Protein AF-A0A5A7NBU4-F1 (afdb_monomer_lite)

Structure (mmCIF, N/CA/C/O backbone):
data_AF-A0A5A7NBU4-F1
#
_entry.id   AF-A0A5A7NBU4-F1
#
loop_
_atom_site.group_PDB
_atom_site.id
_atom_site.type_symbol
_atom_site.label_atom_id
_atom_site.label_alt_id
_atom_site.label_comp_id
_atom_site.label_asym_id
_atom_site.label_entity_id
_atom_site.label_seq_id
_atom_site.pdbx_PDB_ins_code
_atom_site.Cartn_x
_atom_site.Cartn_y
_atom_site.Cartn_z
_atom_site.occupancy
_atom_site.B_iso_or_equiv
_atom_site.auth_seq_id
_atom_site.auth_comp_id
_atom_site.auth_asym_id
_atom_site.auth_atom_id
_atom_site.pdbx_PDB_model_num
ATOM 1 N N . MET A 1 1 ? -8.202 11.070 30.136 1.00 81.00 1 MET A N 1
ATOM 2 C CA . MET A 1 1 ? -8.158 9.869 29.267 1.00 81.00 1 MET A CA 1
ATOM 3 C C . MET A 1 1 ? -8.129 10.318 27.814 1.00 81.00 1 MET A C 1
ATOM 5 O O . MET A 1 1 ? -8.743 11.336 27.523 1.00 81.00 1 MET A O 1
ATOM 9 N N . LEU A 1 2 ? -7.407 9.609 26.939 1.00 91.50 2 LEU A N 1
ATOM 10 C CA . LEU A 1 2 ? -7.421 9.869 25.492 1.00 91.50 2 LEU A CA 1
ATOM 11 C C . LEU A 1 2 ? -8.745 9.393 24.878 1.00 91.50 2 LEU A C 1
ATOM 13 O O . LEU A 1 2 ? -9.305 8.392 25.327 1.00 91.50 2 LEU A O 1
ATOM 17 N N . ASP A 1 3 ? -9.226 10.098 23.854 1.00 94.25 3 ASP A N 1
ATOM 18 C CA . ASP A 1 3 ? -10.412 9.699 23.092 1.00 94.25 3 ASP A CA 1
ATOM 19 C C . ASP A 1 3 ? -10.145 8.352 22.377 1.00 94.25 3 ASP A C 1
ATOM 21 O O . ASP A 1 3 ? -9.115 8.241 21.701 1.00 94.25 3 ASP A O 1
ATOM 25 N N . PRO A 1 4 ? -11.029 7.336 22.477 1.00 93.44 4 PRO A N 1
ATOM 26 C CA . PRO A 1 4 ? -10.878 6.055 21.774 1.00 93.44 4 PRO A CA 1
ATOM 27 C C . PRO A 1 4 ? -10.783 6.154 20.242 1.00 93.44 4 PRO A C 1
ATOM 29 O O . PRO A 1 4 ? -10.331 5.214 19.591 1.00 93.44 4 PRO A O 1
ATOM 32 N N . SER A 1 5 ? -11.223 7.268 19.656 1.00 95.38 5 SER A N 1
ATOM 33 C CA . SER A 1 5 ? -11.105 7.601 18.231 1.00 95.38 5 SER A CA 1
ATOM 34 C C . SER A 1 5 ? -9.815 8.362 17.894 1.00 95.38 5 SER A C 1
ATOM 36 O O . SER A 1 5 ? -9.644 8.860 16.779 1.00 95.38 5 SER A O 1
ATOM 38 N N . THR A 1 6 ? -8.879 8.488 18.838 1.00 97.31 6 THR A N 1
ATOM 39 C CA . THR A 1 6 ? -7.564 9.075 18.564 1.00 97.31 6 THR A CA 1
ATOM 40 C C . THR A 1 6 ? -6.792 8.173 17.592 1.00 97.31 6 THR A C 1
ATOM 42 O O . THR A 1 6 ? -6.481 7.037 17.951 1.00 97.31 6 THR A O 1
ATOM 45 N N . PRO A 1 7 ? -6.464 8.644 16.374 1.00 97.81 7 PRO A N 1
ATOM 46 C CA . PRO A 1 7 ? -5.678 7.863 15.432 1.00 97.81 7 PRO A CA 1
ATOM 47 C C . PRO A 1 7 ? -4.241 7.731 15.939 1.00 97.81 7 PRO A C 1
ATOM 49 O O . PRO A 1 7 ? -3.646 8.699 16.414 1.00 97.81 7 PRO A O 1
ATOM 52 N N . ILE A 1 8 ? -3.681 6.531 15.812 1.00 97.31 8 ILE A N 1
ATOM 53 C CA . ILE A 1 8 ? -2.302 6.213 16.187 1.00 97.31 8 ILE A CA 1
ATOM 54 C C . ILE A 1 8 ? -1.615 5.457 15.049 1.00 97.31 8 ILE A C 1
ATOM 56 O O . ILE A 1 8 ? -2.244 4.665 14.346 1.00 97.31 8 ILE A O 1
ATOM 60 N N . LEU A 1 9 ? -0.314 5.686 14.880 1.00 97.25 9 LEU A N 1
ATOM 61 C CA . LEU A 1 9 ? 0.531 4.862 14.021 1.00 97.25 9 LEU A CA 1
ATOM 62 C C . LEU A 1 9 ? 1.019 3.658 14.828 1.00 97.25 9 LEU A C 1
ATOM 64 O O . LEU A 1 9 ? 1.653 3.833 15.863 1.00 97.25 9 LEU A O 1
ATOM 68 N N . ILE A 1 10 ? 0.715 2.447 14.357 1.00 96.31 10 ILE A N 1
ATOM 69 C CA . ILE A 1 10 ? 1.054 1.201 15.068 1.00 96.31 10 ILE A CA 1
ATOM 70 C C . ILE A 1 10 ? 2.262 0.462 14.483 1.00 96.31 10 ILE A C 1
ATOM 72 O O . ILE A 1 10 ? 2.814 -0.401 15.151 1.00 96.31 10 ILE A O 1
ATOM 76 N N . SER A 1 11 ? 2.647 0.767 13.240 1.00 97.19 11 SER A N 1
ATOM 77 C CA . SER A 1 11 ? 3.755 0.109 12.536 1.00 97.19 11 SER A CA 1
ATOM 78 C C . SER A 1 11 ? 4.227 0.945 11.355 1.00 97.19 11 SER A C 1
ATOM 80 O O . SER A 1 11 ? 3.418 1.625 10.714 1.00 97.19 11 SER A O 1
ATOM 82 N N . CYS A 1 12 ? 5.497 0.808 10.988 1.00 97.00 12 CYS A N 1
ATOM 83 C CA . CYS A 1 12 ? 6.030 1.297 9.722 1.00 97.00 12 CYS A CA 1
ATOM 84 C C . CYS A 1 12 ? 7.071 0.314 9.178 1.00 97.00 12 CYS A C 1
ATOM 86 O O . CYS A 1 12 ? 7.724 -0.409 9.925 1.00 97.00 12 CYS A O 1
ATOM 88 N N . ALA A 1 13 ? 7.228 0.260 7.858 1.00 97.94 13 ALA A N 1
ATOM 89 C CA . ALA A 1 13 ? 8.254 -0.574 7.253 1.00 97.94 13 ALA A CA 1
ATOM 90 C C . ALA A 1 13 ? 8.724 -0.008 5.919 1.00 97.94 13 ALA A C 1
ATOM 92 O O . ALA A 1 13 ? 7.974 0.638 5.189 1.00 97.94 13 ALA A O 1
ATOM 93 N N . GLN A 1 14 ? 9.969 -0.333 5.583 1.00 97.12 14 GLN A N 1
ATOM 94 C CA . GLN A 1 14 ? 10.571 -0.039 4.293 1.00 97.12 14 GLN A CA 1
ATOM 95 C C . GLN A 1 14 ? 11.108 -1.321 3.656 1.00 97.12 14 GLN A C 1
ATOM 97 O O . GLN A 1 14 ? 11.572 -2.252 4.331 1.00 97.12 14 GLN A O 1
ATOM 102 N N . HIS A 1 15 ? 11.079 -1.348 2.329 1.00 95.44 15 HIS A N 1
ATOM 103 C CA . HIS A 1 15 ? 11.782 -2.328 1.522 1.00 95.44 15 HIS A CA 1
ATOM 104 C C . HIS A 1 15 ? 12.514 -1.610 0.383 1.00 95.44 15 HIS A C 1
ATOM 106 O O . HIS A 1 15 ? 11.965 -0.711 -0.250 1.00 95.44 15 HIS A O 1
ATOM 112 N N . THR A 1 16 ? 13.775 -1.972 0.157 1.00 94.12 16 THR A N 1
ATOM 113 C CA . THR A 1 16 ? 14.643 -1.327 -0.832 1.00 94.12 16 THR A CA 1
ATOM 114 C C . THR A 1 16 ? 15.388 -2.401 -1.603 1.00 94.12 16 THR A C 1
ATOM 116 O O . THR A 1 16 ? 16.084 -3.217 -1.005 1.00 94.12 16 THR A O 1
ATOM 119 N N . VAL A 1 17 ? 15.267 -2.369 -2.929 1.00 90.06 17 VAL A N 1
ATOM 120 C CA . VAL A 1 17 ? 16.003 -3.248 -3.840 1.00 90.06 17 VAL A CA 1
ATOM 121 C C . VAL A 1 17 ? 17.167 -2.452 -4.420 1.00 90.06 17 VAL A C 1
ATOM 123 O O . VAL A 1 17 ? 16.957 -1.506 -5.179 1.00 90.06 17 VAL A O 1
ATOM 126 N N . ARG A 1 18 ? 18.393 -2.809 -4.026 1.00 87.69 18 ARG A N 1
ATOM 127 C CA . ARG A 1 18 ? 19.623 -2.238 -4.603 1.00 87.69 18 ARG A CA 1
ATOM 128 C C . ARG A 1 18 ? 20.103 -3.102 -5.756 1.00 87.69 18 ARG A C 1
ATOM 130 O O . ARG A 1 18 ? 20.205 -2.617 -6.881 1.00 87.69 18 ARG A O 1
ATOM 137 N N . ASP A 1 19 ? 20.260 -4.387 -5.468 1.00 85.81 19 ASP A N 1
ATOM 138 C CA . ASP A 1 19 ? 20.613 -5.427 -6.419 1.00 85.81 19 ASP A CA 1
ATOM 139 C C . ASP A 1 19 ? 19.678 -6.617 -6.218 1.00 85.81 19 ASP A C 1
ATOM 141 O O . ASP A 1 19 ? 19.244 -6.908 -5.102 1.00 85.81 19 ASP A O 1
ATOM 145 N N . ALA A 1 20 ? 19.327 -7.261 -7.320 1.00 83.06 20 ALA A N 1
ATOM 146 C CA . ALA A 1 20 ? 18.499 -8.451 -7.345 1.00 83.06 20 ALA A CA 1
ATOM 147 C C . ALA A 1 20 ? 18.936 -9.298 -8.536 1.00 83.06 20 ALA A C 1
ATOM 149 O O . ALA A 1 20 ? 19.242 -8.758 -9.606 1.00 83.06 20 ALA A O 1
ATOM 150 N N . ALA A 1 21 ? 18.966 -10.614 -8.339 1.00 83.88 21 ALA A N 1
ATOM 151 C CA . ALA A 1 21 ? 19.124 -11.542 -9.443 1.00 83.88 21 ALA A CA 1
ATOM 152 C C . ALA A 1 21 ? 17.951 -11.368 -10.429 1.00 83.88 21 ALA A C 1
ATOM 154 O O . ALA A 1 21 ? 16.857 -10.979 -10.000 1.00 83.88 21 ALA A O 1
ATOM 155 N N . PRO A 1 22 ? 18.151 -11.613 -11.736 1.00 78.69 22 PRO A N 1
ATOM 156 C CA . PRO A 1 22 ? 17.106 -11.391 -12.734 1.00 78.69 22 PRO A CA 1
ATOM 157 C C . PRO A 1 22 ? 15.788 -12.118 -12.419 1.00 78.69 22 PRO A C 1
ATOM 159 O O . PRO A 1 22 ? 14.713 -11.575 -12.632 1.00 78.69 22 PRO A O 1
ATOM 162 N N . ASP A 1 23 ? 15.856 -13.316 -11.848 1.00 80.44 23 ASP A N 1
ATOM 163 C CA . ASP A 1 23 ? 14.708 -14.137 -11.447 1.00 80.44 23 ASP A CA 1
ATOM 164 C C . ASP A 1 23 ? 14.000 -13.666 -10.160 1.00 80.44 23 ASP A C 1
ATOM 166 O O . ASP A 1 23 ? 12.874 -14.084 -9.889 1.00 80.44 23 ASP A 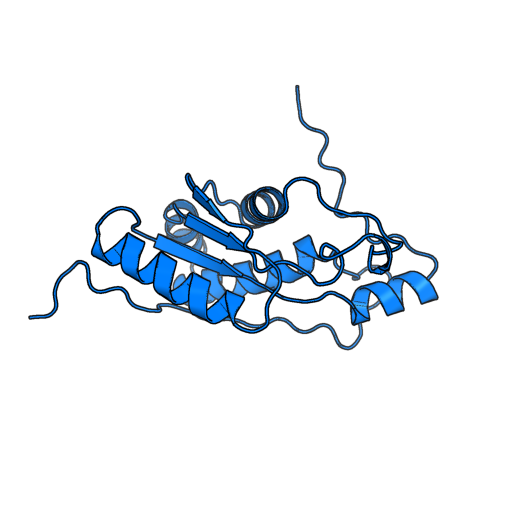O 1
ATOM 170 N N . ALA A 1 24 ? 14.613 -12.760 -9.393 1.00 84.50 24 ALA A N 1
ATOM 171 C CA . ALA A 1 24 ? 14.073 -12.199 -8.153 1.00 84.50 24 ALA A CA 1
ATOM 172 C C . ALA A 1 24 ? 13.507 -10.771 -8.317 1.00 84.50 24 ALA A C 1
ATOM 174 O O . ALA A 1 24 ? 13.189 -10.103 -7.328 1.00 84.50 24 ALA A O 1
ATOM 175 N N . LEU A 1 25 ? 13.396 -10.266 -9.550 1.00 87.06 25 LEU A N 1
ATOM 176 C CA . LEU A 1 25 ? 12.906 -8.914 -9.813 1.00 87.06 25 LEU A CA 1
ATOM 177 C C . LEU A 1 25 ? 11.404 -8.792 -9.521 1.00 87.06 25 LEU A C 1
ATOM 179 O O . LEU A 1 25 ? 10.564 -9.477 -10.101 1.00 87.06 25 LEU A O 1
ATOM 183 N N . LEU A 1 26 ? 11.059 -7.864 -8.631 1.00 88.56 26 LEU A N 1
ATOM 184 C CA . LEU A 1 26 ? 9.680 -7.595 -8.232 1.00 88.56 26 LEU A CA 1
ATOM 185 C C . LEU A 1 26 ? 8.998 -6.612 -9.189 1.00 88.56 26 LEU A C 1
ATOM 187 O O . LEU A 1 26 ? 9.562 -5.573 -9.538 1.00 88.56 26 LEU A O 1
ATOM 191 N N . SER A 1 27 ? 7.738 -6.870 -9.547 1.00 89.12 27 SER A N 1
ATOM 192 C CA . SER A 1 27 ? 6.919 -5.820 -10.162 1.00 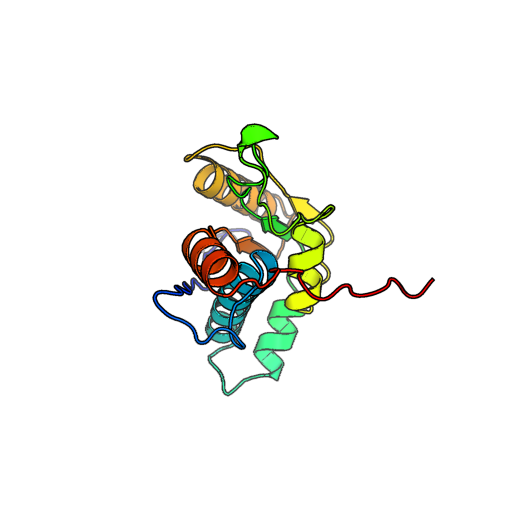89.12 27 SER A CA 1
ATOM 193 C C . SER A 1 27 ? 6.739 -4.639 -9.191 1.00 89.12 27 SER A C 1
ATOM 195 O O . SER A 1 27 ? 6.867 -4.821 -7.975 1.00 89.12 27 SER A O 1
ATOM 197 N N . PRO A 1 28 ? 6.395 -3.431 -9.674 1.00 90.56 28 PRO A N 1
ATOM 198 C CA . PRO A 1 28 ? 6.106 -2.298 -8.796 1.00 90.56 28 PRO A CA 1
ATOM 199 C C . PRO A 1 28 ? 5.069 -2.626 -7.708 1.00 90.56 28 PRO A C 1
ATOM 201 O O . PRO A 1 28 ? 5.236 -2.271 -6.542 1.00 90.56 28 PRO A O 1
ATOM 204 N N . GLN A 1 29 ? 4.035 -3.396 -8.060 1.00 92.56 29 GLN A N 1
ATOM 205 C CA . GLN A 1 29 ? 2.999 -3.810 -7.118 1.00 92.56 29 GLN A CA 1
ATOM 206 C C . GLN A 1 29 ? 3.525 -4.840 -6.111 1.00 92.56 29 GLN A C 1
ATOM 208 O O . GLN A 1 29 ? 3.166 -4.786 -4.938 1.00 92.56 29 GLN A O 1
ATOM 213 N N . ASP A 1 30 ? 4.388 -5.764 -6.540 1.00 92.94 30 ASP A N 1
ATOM 214 C CA . ASP A 1 30 ? 5.015 -6.722 -5.624 1.00 92.94 30 ASP A CA 1
ATOM 215 C C . ASP A 1 30 ? 5.973 -6.022 -4.654 1.00 92.94 30 ASP A C 1
ATOM 217 O O . ASP A 1 30 ? 6.011 -6.385 -3.482 1.00 92.94 30 ASP A O 1
ATOM 221 N N . LEU A 1 31 ? 6.695 -4.992 -5.103 1.00 93.94 31 LEU A N 1
ATOM 222 C CA . LEU A 1 31 ? 7.598 -4.199 -4.266 1.00 93.94 31 LEU A CA 1
ATOM 223 C C . LEU A 1 31 ? 6.838 -3.491 -3.133 1.00 93.94 31 LEU A C 1
ATOM 225 O O . LEU A 1 31 ? 7.209 -3.601 -1.962 1.00 93.94 31 LEU A O 1
ATOM 229 N N . LEU A 1 32 ? 5.743 -2.805 -3.470 1.00 95.81 32 LEU A N 1
ATOM 230 C CA . LEU A 1 32 ? 4.890 -2.142 -2.480 1.00 95.81 32 LEU A CA 1
ATOM 231 C C . LEU A 1 32 ? 4.201 -3.159 -1.564 1.00 95.81 32 LEU A C 1
ATOM 233 O O . LEU A 1 32 ? 4.118 -2.939 -0.356 1.00 95.81 32 LEU A O 1
ATOM 237 N N . ALA A 1 33 ? 3.760 -4.298 -2.106 1.00 96.88 33 ALA A N 1
ATOM 238 C CA . ALA A 1 33 ? 3.192 -5.373 -1.302 1.00 96.88 33 ALA A CA 1
ATOM 239 C C . ALA A 1 33 ? 4.217 -5.970 -0.324 1.00 96.88 33 ALA A C 1
ATOM 241 O O . ALA A 1 33 ? 3.851 -6.272 0.807 1.00 96.88 33 ALA A O 1
ATOM 242 N N . HIS A 1 34 ? 5.496 -6.082 -0.697 1.00 96.69 34 HIS A N 1
ATOM 243 C CA . HIS A 1 34 ? 6.551 -6.509 0.227 1.00 96.69 34 HIS A CA 1
ATOM 244 C C . HIS A 1 34 ? 6.718 -5.527 1.389 1.00 96.69 34 HIS A C 1
ATOM 246 O O . HIS A 1 34 ? 6.773 -5.953 2.542 1.00 96.69 34 HIS A O 1
ATOM 252 N N . ALA A 1 35 ? 6.753 -4.217 1.120 1.00 97.88 35 ALA A N 1
ATOM 253 C CA . ALA A 1 35 ? 6.817 -3.210 2.181 1.00 97.88 35 ALA A CA 1
ATOM 254 C C . ALA A 1 35 ? 5.589 -3.281 3.110 1.00 97.88 35 ALA A C 1
ATOM 256 O O . ALA A 1 35 ? 5.737 -3.293 4.332 1.00 97.88 35 ALA A O 1
ATOM 257 N N . ALA A 1 36 ? 4.392 -3.426 2.537 1.00 98.19 36 ALA A N 1
ATOM 258 C CA . ALA A 1 36 ? 3.149 -3.601 3.284 1.00 98.19 36 ALA A CA 1
ATOM 259 C C . ALA A 1 36 ? 3.162 -4.860 4.165 1.00 98.19 36 ALA A C 1
ATOM 261 O O . ALA A 1 36 ? 2.826 -4.795 5.343 1.00 98.19 36 ALA A O 1
ATOM 262 N N . GLN A 1 37 ? 3.601 -5.999 3.622 1.00 97.69 37 GLN A N 1
ATOM 263 C CA . GLN A 1 37 ? 3.726 -7.251 4.371 1.00 97.69 37 GLN A CA 1
ATOM 264 C C . GLN A 1 37 ? 4.662 -7.101 5.570 1.00 97.69 37 GLN A C 1
ATOM 266 O O . GLN A 1 37 ? 4.345 -7.602 6.646 1.00 97.69 37 GLN A O 1
ATOM 271 N N . LYS A 1 38 ? 5.781 -6.380 5.419 1.00 98.06 38 LYS A N 1
ATOM 272 C CA . LYS A 1 38 ? 6.696 -6.101 6.535 1.00 98.06 38 LYS A CA 1
ATOM 273 C C . LYS A 1 38 ? 6.024 -5.268 7.631 1.00 98.06 38 LYS A C 1
ATOM 275 O O . LYS A 1 38 ? 6.171 -5.616 8.796 1.00 98.06 38 LYS A O 1
ATOM 280 N N . ALA A 1 39 ? 5.252 -4.238 7.274 1.00 98.19 39 ALA A N 1
ATOM 281 C CA . ALA A 1 39 ? 4.504 -3.441 8.252 1.00 98.19 39 ALA A CA 1
ATOM 282 C C . ALA A 1 39 ? 3.432 -4.276 8.978 1.00 98.19 39 ALA A C 1
ATOM 284 O O . ALA A 1 39 ? 3.270 -4.165 10.187 1.00 98.19 39 ALA A O 1
ATOM 285 N N . LEU A 1 40 ? 2.741 -5.170 8.263 1.00 97.81 40 LEU A N 1
ATOM 286 C CA . LEU A 1 40 ? 1.733 -6.057 8.858 1.00 97.81 40 LEU A CA 1
ATOM 287 C C . LEU A 1 40 ? 2.337 -7.122 9.776 1.00 97.81 40 LEU A C 1
ATOM 289 O O . LEU A 1 40 ? 1.718 -7.490 10.772 1.00 97.81 40 LEU A O 1
ATOM 293 N N . ILE A 1 41 ? 3.530 -7.621 9.449 1.00 97.31 41 ILE A N 1
ATOM 294 C CA . ILE A 1 41 ? 4.295 -8.518 10.321 1.00 97.31 41 ILE A CA 1
ATOM 295 C C . ILE A 1 41 ? 4.699 -7.784 11.603 1.00 97.31 41 ILE A C 1
ATOM 297 O O . ILE A 1 41 ? 4.497 -8.319 12.688 1.00 97.31 41 ILE A O 1
ATOM 301 N N . ASP A 1 42 ? 5.221 -6.563 11.481 1.00 96.88 42 ASP A N 1
ATOM 302 C CA . ASP A 1 42 ? 5.609 -5.719 12.616 1.00 96.88 42 ASP A CA 1
ATOM 303 C C . ASP A 1 42 ? 4.413 -5.433 13.546 1.00 96.88 42 ASP A C 1
ATOM 305 O O . ASP A 1 42 ? 4.431 -5.808 14.718 1.00 96.88 42 ASP A O 1
ATOM 309 N N . ALA A 1 43 ? 3.299 -4.934 12.994 1.00 96.06 43 ALA A N 1
ATOM 310 C CA . ALA A 1 43 ? 2.046 -4.732 13.733 1.00 96.06 43 ALA A CA 1
ATOM 311 C C . ALA A 1 43 ? 1.511 -6.029 14.376 1.00 96.06 43 ALA A C 1
ATOM 313 O O . ALA A 1 43 ? 0.870 -6.012 15.432 1.00 96.06 43 ALA A O 1
ATOM 314 N N . GLY A 1 44 ? 1.761 -7.164 13.718 1.00 93.19 44 GLY A N 1
ATOM 315 C CA . GLY A 1 44 ? 1.377 -8.505 14.141 1.00 93.19 44 GLY A CA 1
ATOM 316 C C . GLY A 1 44 ? 2.179 -9.069 15.311 1.00 93.19 44 GLY A C 1
ATOM 317 O O . GLY A 1 44 ? 1.847 -10.160 15.753 1.00 93.19 44 GLY A O 1
ATOM 318 N N . GLY A 1 45 ? 3.186 -8.362 15.834 1.00 90.94 45 GLY A N 1
ATOM 319 C CA . GLY A 1 45 ? 4.070 -8.882 16.884 1.00 90.94 45 GLY A CA 1
ATOM 320 C C . GLY A 1 45 ? 5.271 -9.668 16.347 1.00 90.94 45 GLY A C 1
ATOM 321 O O . GLY A 1 45 ? 5.891 -10.428 17.088 1.00 90.94 45 GLY A O 1
ATOM 322 N N . GLY A 1 46 ? 5.610 -9.492 15.068 1.00 91.12 46 GLY A N 1
ATOM 323 C CA . GLY A 1 46 ? 6.755 -10.119 14.415 1.00 91.12 46 GLY A CA 1
ATOM 324 C C . GLY A 1 46 ? 6.409 -11.379 13.616 1.00 91.12 46 GLY A C 1
ATOM 325 O O . GLY A 1 46 ? 5.260 -11.803 13.507 1.00 91.12 46 GLY A O 1
ATOM 326 N N . ALA A 1 47 ? 7.434 -11.988 13.011 1.00 87.62 47 ALA A N 1
ATOM 327 C CA . ALA A 1 47 ? 7.262 -13.075 12.040 1.00 87.62 47 ALA A CA 1
ATOM 328 C C . ALA A 1 47 ? 6.672 -14.373 12.631 1.00 87.62 47 ALA A C 1
ATOM 330 O O . ALA A 1 47 ? 6.147 -15.193 11.881 1.00 87.62 47 ALA A O 1
ATOM 331 N N . GLY A 1 48 ? 6.744 -14.558 13.954 1.00 89.38 48 GLY A N 1
ATOM 332 C CA . GLY A 1 48 ? 6.255 -15.759 14.636 1.00 89.38 48 GLY A CA 1
ATOM 333 C C . GLY A 1 48 ? 4.733 -15.823 14.814 1.00 89.38 48 GLY A C 1
ATOM 334 O O . GLY A 1 48 ? 4.189 -16.919 14.914 1.00 89.38 48 GLY A O 1
ATOM 335 N N . ASP A 1 49 ? 4.024 -14.687 14.809 1.00 91.62 49 ASP A N 1
ATOM 336 C CA . ASP A 1 49 ? 2.581 -14.636 15.096 1.00 91.62 49 ASP A CA 1
ATOM 337 C C . ASP A 1 49 ? 1.749 -14.429 13.818 1.00 91.62 49 ASP A C 1
ATOM 339 O O . ASP A 1 49 ? 1.175 -13.373 13.526 1.00 91.62 49 ASP A O 1
ATOM 343 N N . THR A 1 50 ? 1.681 -15.497 13.022 1.00 93.25 50 THR A N 1
ATOM 344 C CA . THR A 1 50 ? 0.943 -15.498 11.748 1.00 93.25 50 THR A CA 1
ATOM 345 C C . THR A 1 50 ? -0.558 -15.246 11.946 1.00 93.25 50 THR A C 1
ATOM 347 O O . THR A 1 50 ? -1.196 -14.616 11.099 1.00 93.25 50 THR A O 1
ATOM 350 N N . GLN A 1 51 ? -1.133 -15.687 13.070 1.00 95.38 51 GLN A N 1
ATOM 351 C CA . GLN A 1 51 ? -2.558 -15.511 13.363 1.00 95.38 51 GLN A CA 1
ATOM 352 C C . GLN A 1 51 ? -2.897 -14.052 13.666 1.00 95.38 51 GLN A C 1
ATOM 354 O O . GLN A 1 51 ? -3.888 -13.524 13.156 1.00 95.38 51 GLN A O 1
ATOM 359 N N . ARG A 1 52 ? -2.071 -13.364 14.459 1.00 95.25 52 ARG A N 1
ATOM 360 C CA . ARG A 1 52 ? -2.268 -11.943 14.749 1.00 95.25 52 ARG A CA 1
ATOM 361 C C . ARG A 1 52 ? -2.050 -11.077 13.518 1.00 95.25 52 ARG A C 1
ATOM 363 O O . ARG A 1 52 ? -2.878 -10.203 13.258 1.00 95.25 52 ARG A O 1
ATOM 370 N N . LYS A 1 53 ? -1.029 -11.374 12.707 1.00 95.75 53 LYS A N 1
ATOM 371 C CA . LYS A 1 53 ? -0.850 -10.745 11.390 1.00 95.75 53 LYS A CA 1
ATOM 372 C C . LYS A 1 53 ? -2.106 -10.893 10.525 1.00 95.75 53 LYS A C 1
ATOM 374 O O . LYS A 1 53 ? -2.572 -9.905 9.954 1.00 95.75 53 LYS A O 1
ATOM 379 N N . LEU A 1 54 ? -2.669 -12.101 10.427 1.00 96.50 54 LEU A N 1
ATOM 380 C CA . LEU A 1 54 ? -3.880 -12.348 9.640 1.00 96.50 54 LEU A CA 1
ATOM 381 C C . LEU A 1 54 ? -5.067 -11.529 10.166 1.00 96.50 54 LEU A C 1
ATOM 383 O O . LEU A 1 54 ? -5.738 -10.861 9.381 1.00 96.50 54 LEU A O 1
ATOM 387 N N . LYS A 1 55 ? -5.281 -11.511 11.489 1.00 96.75 55 LYS A N 1
ATOM 388 C CA . LYS A 1 55 ? -6.335 -10.703 12.124 1.00 96.75 55 LYS A CA 1
ATOM 389 C C . LYS A 1 55 ? -6.185 -9.215 11.810 1.00 96.75 55 LYS A C 1
ATOM 391 O O . LYS A 1 55 ? -7.173 -8.584 11.459 1.00 96.75 55 LYS A O 1
ATOM 396 N N . ILE A 1 56 ? -4.976 -8.658 11.900 1.00 96.44 56 ILE A N 1
ATOM 397 C CA . ILE A 1 56 ? -4.713 -7.251 11.554 1.00 96.44 56 ILE A CA 1
ATOM 398 C C . ILE A 1 56 ? -4.979 -7.004 10.069 1.00 96.44 56 ILE A C 1
ATOM 400 O O . ILE A 1 56 ? -5.681 -6.063 9.719 1.00 96.44 56 ILE A O 1
ATOM 404 N N . THR A 1 57 ? -4.499 -7.890 9.196 1.00 97.81 57 THR A N 1
ATOM 405 C CA . THR A 1 57 ? -4.699 -7.776 7.743 1.00 97.81 57 THR A CA 1
ATOM 406 C C . THR A 1 57 ? -6.186 -7.724 7.374 1.00 97.81 57 THR A C 1
ATOM 408 O O . THR A 1 57 ? -6.591 -6.900 6.558 1.00 97.81 57 THR A O 1
ATOM 411 N N . GLN A 1 58 ? -7.016 -8.553 8.014 1.00 97.56 58 GLN A N 1
ATOM 412 C CA . GLN A 1 58 ? -8.470 -8.578 7.808 1.00 97.56 58 GLN A CA 1
ATOM 413 C C . GLN A 1 58 ? -9.199 -7.351 8.372 1.00 97.56 58 GLN A C 1
ATOM 415 O O . GLN A 1 58 ? -10.344 -7.105 8.004 1.00 97.56 58 GLN A O 1
ATOM 420 N N . LYS A 1 59 ? -8.571 -6.589 9.276 1.00 97.69 59 LYS A N 1
ATOM 421 C CA . LYS A 1 59 ? -9.159 -5.373 9.852 1.00 97.69 59 LYS A CA 1
ATOM 422 C C . LYS A 1 59 ? -8.940 -4.135 8.990 1.00 97.69 59 LYS A C 1
ATOM 424 O O . LYS A 1 59 ? -9.634 -3.154 9.224 1.00 97.69 59 LYS A O 1
ATOM 429 N N . ILE A 1 60 ? -8.032 -4.176 8.011 1.00 98.44 60 ILE A N 1
ATOM 430 C CA . ILE A 1 60 ? -7.773 -3.058 7.097 1.00 98.44 60 ILE A CA 1
ATOM 431 C C . ILE A 1 60 ? -9.028 -2.784 6.263 1.00 98.44 60 ILE A C 1
ATOM 433 O O . ILE A 1 60 ? -9.326 -3.506 5.313 1.00 98.44 60 ILE A O 1
ATOM 437 N N . ASP A 1 61 ? -9.737 -1.710 6.596 1.00 98.44 61 ASP A N 1
ATOM 438 C CA . ASP A 1 61 ? -10.929 -1.266 5.871 1.00 98.44 61 ASP A CA 1
ATOM 439 C C . ASP A 1 61 ? -10.614 -0.190 4.819 1.00 98.44 61 ASP A C 1
ATOM 441 O O . ASP A 1 61 ? -11.401 0.026 3.895 1.00 98.44 61 ASP A O 1
ATOM 445 N N . SER A 1 62 ? -9.447 0.453 4.928 1.00 98.56 62 SER A N 1
ATOM 446 C CA . SER A 1 62 ? -9.013 1.543 4.056 1.00 98.56 62 SER A CA 1
ATOM 447 C C . SER A 1 62 ? -7.584 1.326 3.578 1.00 98.56 62 SER A C 1
ATOM 449 O O . SER A 1 62 ? -6.675 1.123 4.380 1.00 98.56 62 SER A O 1
ATOM 451 N N . LEU A 1 63 ? -7.361 1.406 2.270 1.00 98.62 63 LEU A N 1
ATOM 452 C CA . LEU A 1 63 ? -6.037 1.292 1.666 1.00 98.62 63 LEU A CA 1
ATOM 453 C C . LEU A 1 63 ? -5.762 2.496 0.779 1.00 98.62 63 LEU A C 1
ATOM 455 O O . LEU A 1 63 ?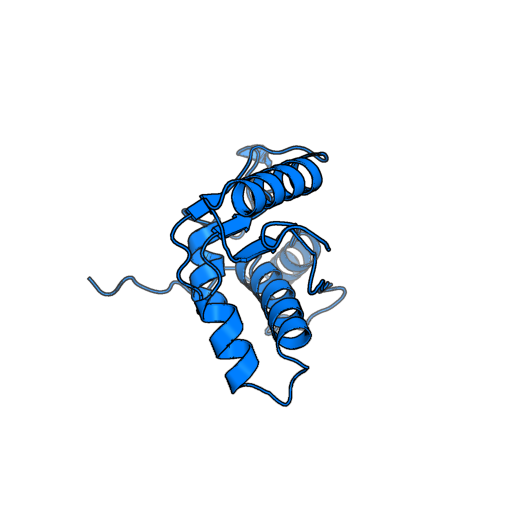 -6.460 2.718 -0.207 1.00 98.62 63 LEU A O 1
ATOM 459 N N . ALA A 1 64 ? -4.703 3.230 1.080 1.00 98.25 64 ALA A N 1
ATOM 460 C CA . ALA A 1 64 ? -4.193 4.261 0.203 1.00 98.25 64 ALA A CA 1
ATOM 461 C C . ALA A 1 64 ? -2.863 3.839 -0.416 1.00 98.25 64 ALA A C 1
ATOM 463 O O . ALA A 1 64 ? -1.941 3.414 0.280 1.00 98.25 64 ALA A O 1
ATOM 464 N N . VAL A 1 65 ? -2.760 3.985 -1.734 1.00 97.75 65 VAL A N 1
ATOM 465 C CA . VAL A 1 65 ? -1.517 3.766 -2.472 1.00 97.75 65 VAL A CA 1
ATOM 466 C C . VAL A 1 65 ? -1.071 5.086 -3.066 1.00 97.75 65 VAL A C 1
ATOM 468 O O . VAL A 1 65 ? -1.811 5.680 -3.838 1.00 97.75 65 VAL A O 1
ATOM 471 N N . ILE A 1 66 ? 0.125 5.552 -2.730 1.00 96.94 66 ILE A N 1
ATOM 472 C CA . ILE A 1 66 ? 0.707 6.743 -3.342 1.00 96.94 66 ILE A CA 1
ATOM 473 C C . ILE A 1 66 ? 1.054 6.438 -4.793 1.00 96.94 66 ILE A C 1
ATOM 475 O O . ILE A 1 66 ? 1.665 5.414 -5.102 1.00 96.94 66 ILE A O 1
ATOM 479 N N . ARG A 1 67 ? 0.620 7.341 -5.674 1.00 93.31 67 ARG A N 1
ATOM 480 C CA . ARG A 1 67 ? 0.794 7.227 -7.117 1.00 93.31 67 ARG A CA 1
ATOM 481 C C . ARG A 1 67 ? 2.264 7.136 -7.486 1.00 93.31 67 ARG A C 1
ATOM 483 O O . ARG A 1 67 ? 3.049 7.989 -7.081 1.00 93.31 67 ARG A O 1
ATOM 490 N N . SER A 1 68 ? 2.594 6.122 -8.281 1.00 90.38 68 SER A N 1
ATOM 491 C CA . SER A 1 68 ? 3.923 6.002 -8.874 1.00 90.38 68 SER A CA 1
ATOM 492 C C . SER A 1 68 ? 4.095 7.041 -9.976 1.00 90.38 68 SER A C 1
ATOM 494 O O . SER A 1 68 ? 3.163 7.338 -10.728 1.00 90.38 68 SER A O 1
ATOM 496 N N . PHE A 1 69 ? 5.312 7.551 -10.113 1.00 87.75 69 PHE A N 1
ATOM 497 C CA . PHE A 1 69 ? 5.707 8.442 -11.192 1.00 87.75 69 PHE A CA 1
ATOM 498 C C . PHE A 1 69 ? 5.424 7.844 -12.578 1.00 87.75 69 PHE A C 1
ATOM 500 O O . PHE A 1 69 ? 5.024 8.572 -13.486 1.00 87.75 69 PHE A O 1
ATOM 507 N N . ALA A 1 70 ? 5.538 6.521 -12.731 1.00 87.12 70 ALA A N 1
ATOM 508 C CA . ALA A 1 70 ? 5.240 5.835 -13.988 1.00 87.12 70 ALA A CA 1
ATOM 509 C C . ALA A 1 70 ? 3.764 5.953 -14.425 1.00 87.12 70 ALA A C 1
ATOM 511 O O . ALA A 1 70 ? 3.462 5.828 -15.609 1.00 87.12 70 ALA A O 1
ATOM 512 N N . ASP A 1 71 ? 2.857 6.243 -13.487 1.00 87.62 71 ASP A N 1
ATOM 513 C CA . ASP A 1 71 ? 1.420 6.422 -13.727 1.00 87.62 71 ASP A CA 1
ATOM 514 C C . ASP A 1 71 ? 1.021 7.913 -13.785 1.00 87.62 71 ASP A C 1
ATOM 516 O O . ASP A 1 71 ? -0.164 8.250 -13.666 1.00 87.62 71 ASP A O 1
ATOM 520 N N . SER A 1 72 ? 1.995 8.826 -13.892 1.00 86.25 72 SER A N 1
ATOM 521 C CA . SER A 1 72 ? 1.739 10.272 -13.879 1.00 86.25 72 SER A CA 1
ATOM 522 C C . SER A 1 72 ? 1.432 10.862 -15.253 1.00 86.25 72 SER A C 1
ATOM 524 O O . SER A 1 72 ? 0.582 11.745 -15.348 1.00 86.25 72 SER A O 1
ATOM 526 N N . ALA A 1 73 ? 2.096 10.384 -16.309 1.00 86.25 73 ALA A N 1
ATOM 527 C CA . ALA A 1 73 ? 1.868 10.833 -17.678 1.00 86.25 73 ALA A CA 1
ATOM 528 C C . ALA A 1 73 ? 2.398 9.808 -18.705 1.00 86.25 73 ALA A C 1
ATOM 530 O O . ALA A 1 73 ? 3.335 9.069 -18.385 1.00 86.25 73 ALA A O 1
ATOM 531 N N . PRO A 1 74 ? 1.861 9.766 -19.945 1.00 85.44 74 PRO A N 1
ATOM 532 C CA . PRO A 1 74 ? 2.256 8.784 -20.962 1.00 85.44 74 PRO A CA 1
ATOM 533 C C . PRO A 1 74 ? 3.758 8.750 -21.271 1.00 85.44 74 PRO A C 1
ATOM 535 O O . PRO A 1 74 ? 4.312 7.677 -21.486 1.00 85.44 74 PRO A O 1
ATOM 538 N N . GLN A 1 75 ? 4.439 9.898 -21.243 1.00 88.19 75 GLN A N 1
ATOM 539 C CA . GLN A 1 75 ? 5.884 9.991 -21.482 1.00 88.19 75 GLN A CA 1
ATOM 540 C C . GLN A 1 75 ? 6.742 9.356 -20.376 1.00 88.19 75 GLN A C 1
ATOM 542 O O . GLN A 1 75 ? 7.920 9.091 -20.594 1.00 88.19 75 GLN A O 1
ATOM 547 N N . PHE A 1 76 ? 6.166 9.122 -19.193 1.00 86.06 76 PHE A N 1
ATOM 548 C CA . PHE A 1 76 ? 6.831 8.470 -18.062 1.00 86.06 76 PHE A CA 1
ATOM 549 C C . PHE A 1 76 ? 6.386 7.017 -17.882 1.00 86.06 76 PHE A C 1
ATOM 551 O O . PHE A 1 76 ? 6.837 6.351 -16.948 1.00 86.06 76 PHE A O 1
ATOM 558 N N . ALA A 1 77 ? 5.513 6.523 -18.765 1.00 85.19 77 ALA A N 1
ATOM 559 C CA . ALA A 1 77 ? 4.981 5.177 -18.682 1.00 85.19 77 ALA A CA 1
ATOM 560 C C . ALA A 1 77 ? 6.111 4.142 -18.679 1.00 85.19 77 ALA A C 1
ATOM 562 O O . ALA A 1 77 ? 7.039 4.175 -19.490 1.00 85.19 77 ALA A O 1
ATOM 563 N N . SER A 1 78 ? 6.009 3.189 -17.756 1.00 84.25 78 SER A N 1
ATOM 564 C CA . SER A 1 78 ? 6.962 2.088 -17.680 1.00 84.25 78 SER A CA 1
ATOM 565 C C . SER A 1 78 ? 6.920 1.251 -18.968 1.00 84.25 78 SER A C 1
ATOM 567 O O . SER A 1 78 ? 5.836 0.818 -19.376 1.00 84.25 78 SER A O 1
ATOM 569 N N . PRO A 1 79 ? 8.077 0.899 -19.564 1.00 81.19 79 PRO A N 1
ATOM 570 C CA . PRO A 1 79 ? 8.124 -0.014 -20.709 1.00 81.19 79 PRO A CA 1
ATOM 571 C C . PRO A 1 79 ? 7.701 -1.448 -20.333 1.00 81.19 79 PRO A C 1
ATOM 573 O O . PRO A 1 79 ? 7.464 -2.290 -21.201 1.00 81.19 79 PRO A O 1
ATOM 576 N N . HIS A 1 80 ? 7.576 -1.732 -19.033 1.00 80.75 80 HIS A N 1
ATOM 577 C CA . HIS A 1 80 ? 7.204 -3.038 -18.490 1.00 80.75 80 HIS A CA 1
ATOM 578 C C . HIS A 1 80 ? 5.691 -3.227 -18.302 1.00 80.75 80 HIS A C 1
ATOM 580 O O . HIS A 1 80 ? 5.262 -4.264 -17.797 1.00 80.75 80 HIS A O 1
ATOM 586 N N . GLY A 1 81 ? 4.879 -2.261 -18.740 1.00 73.31 81 GLY A N 1
ATOM 587 C CA . GLY A 1 81 ? 3.426 -2.263 -18.568 1.00 73.31 81 GLY A CA 1
ATOM 588 C C . GLY A 1 81 ? 2.972 -1.569 -17.282 1.00 73.31 81 GLY A C 1
ATOM 589 O O . GLY A 1 81 ? 3.780 -1.063 -16.504 1.00 73.31 81 GLY A O 1
ATOM 590 N N . GLY A 1 82 ? 1.654 -1.531 -17.077 1.00 74.38 82 GLY A N 1
ATOM 591 C CA . GLY A 1 82 ? 1.011 -0.821 -15.969 1.00 74.38 82 GLY A CA 1
ATOM 592 C C . GLY A 1 82 ? -0.056 -1.654 -15.262 1.00 74.38 82 GLY A C 1
ATOM 593 O O . GLY A 1 82 ? -0.363 -2.781 -15.656 1.00 74.38 82 GLY A O 1
ATOM 594 N N . CYS A 1 83 ? -0.638 -1.087 -14.207 1.00 82.81 83 CYS A N 1
ATOM 595 C CA . CYS A 1 83 ? -1.725 -1.702 -13.453 1.00 82.81 83 CYS A CA 1
ATOM 596 C C . CYS A 1 83 ? -2.978 -0.831 -13.528 1.00 82.81 83 CYS A C 1
ATOM 598 O O . CYS A 1 83 ? -2.953 0.324 -13.123 1.00 82.81 83 CYS A O 1
ATOM 600 N N . SER A 1 84 ? -4.090 -1.400 -13.999 1.00 81.06 84 SER A N 1
ATOM 601 C CA . SER A 1 84 ? -5.358 -0.671 -14.126 1.00 81.06 84 SER A CA 1
ATOM 602 C C . SER A 1 84 ? -5.996 -0.312 -12.783 1.00 81.06 84 SER A C 1
ATOM 604 O O . SER A 1 84 ? -6.766 0.639 -12.711 1.00 81.06 84 SER A O 1
ATOM 606 N N . HIS A 1 85 ? -5.700 -1.068 -11.720 1.00 88.44 85 HIS A N 1
ATOM 607 C CA . HIS A 1 85 ? -6.300 -0.857 -10.405 1.00 88.44 85 HIS A CA 1
ATOM 608 C C . HIS A 1 85 ? -5.283 -1.094 -9.284 1.00 88.44 85 HIS A C 1
ATOM 610 O O . HIS A 1 85 ? -5.315 -2.102 -8.572 1.00 88.44 85 HIS A O 1
ATOM 616 N N . TYR A 1 86 ? -4.359 -0.144 -9.140 1.00 91.12 86 TYR A N 1
ATOM 617 C CA . TYR A 1 86 ? -3.181 -0.268 -8.282 1.00 91.12 86 TYR A CA 1
ATOM 618 C C . TYR A 1 86 ? -3.503 -0.624 -6.818 1.00 91.12 86 TYR A C 1
ATOM 620 O O . TYR A 1 86 ? -2.955 -1.614 -6.329 1.00 91.12 86 TYR A O 1
ATOM 628 N N . PRO A 1 87 ? -4.438 0.061 -6.122 1.00 95.31 87 PRO A N 1
ATOM 629 C CA . PRO A 1 87 ? -4.783 -0.302 -4.745 1.00 95.31 87 PRO A CA 1
ATOM 630 C C . PRO A 1 87 ? -5.309 -1.729 -4.600 1.00 95.31 87 PRO A C 1
ATOM 632 O O . PRO A 1 87 ? -4.878 -2.470 -3.721 1.00 95.31 87 PRO A O 1
ATOM 635 N N . LEU A 1 88 ? -6.174 -2.162 -5.519 1.00 94.25 88 LEU A N 1
ATOM 636 C CA . LEU A 1 88 ? -6.743 -3.511 -5.501 1.00 94.25 88 LEU A CA 1
ATOM 637 C C . LEU A 1 88 ? -5.673 -4.575 -5.772 1.00 94.25 88 LEU A C 1
ATOM 639 O O . LEU A 1 88 ? -5.689 -5.652 -5.174 1.00 94.25 88 LEU A O 1
ATOM 643 N N . ALA A 1 89 ? -4.719 -4.271 -6.653 1.00 94.50 89 ALA A N 1
ATOM 644 C CA . ALA A 1 89 ? -3.589 -5.142 -6.930 1.00 94.50 89 ALA A CA 1
ATOM 645 C C . ALA A 1 89 ? -2.694 -5.342 -5.697 1.00 94.50 89 ALA A C 1
ATOM 647 O O . ALA A 1 89 ? -2.197 -6.454 -5.502 1.00 94.50 89 ALA A O 1
ATOM 648 N N . ILE A 1 90 ? -2.517 -4.311 -4.862 1.00 96.56 90 ILE A N 1
ATOM 649 C CA . ILE A 1 90 ? -1.813 -4.425 -3.577 1.00 96.56 90 ILE A CA 1
ATOM 650 C C . ILE A 1 90 ? -2.658 -5.189 -2.559 1.00 96.56 90 ILE A C 1
ATOM 652 O O . ILE A 1 90 ? -2.158 -6.152 -1.984 1.00 96.56 90 ILE A O 1
ATOM 656 N N . ALA A 1 91 ? -3.931 -4.822 -2.380 1.00 97.75 91 ALA A N 1
ATOM 657 C CA . ALA A 1 91 ? -4.841 -5.462 -1.427 1.00 97.75 91 ALA A CA 1
ATOM 658 C C . ALA A 1 91 ? -4.844 -6.992 -1.579 1.00 97.75 91 ALA A C 1
ATOM 660 O O . ALA A 1 91 ? -4.626 -7.721 -0.613 1.00 97.75 91 ALA A O 1
ATOM 661 N N . ARG A 1 92 ? -4.963 -7.483 -2.819 1.00 96.12 92 ARG A N 1
ATOM 662 C CA . ARG A 1 92 ? -4.922 -8.922 -3.126 1.00 96.12 92 ARG A CA 1
ATOM 663 C C . ARG A 1 92 ? -3.591 -9.578 -2.763 1.00 96.12 92 ARG A C 1
ATOM 665 O O . ARG A 1 92 ? -3.595 -10.665 -2.198 1.00 96.12 92 ARG A O 1
ATOM 672 N N . ARG A 1 93 ? -2.459 -8.928 -3.055 1.00 96.44 93 ARG A N 1
ATOM 673 C CA . ARG A 1 93 ? -1.117 -9.443 -2.714 1.00 96.44 93 ARG A CA 1
ATOM 674 C C . ARG A 1 93 ? -0.889 -9.525 -1.213 1.00 96.44 93 ARG A C 1
ATOM 676 O O . ARG A 1 93 ? -0.109 -10.362 -0.761 1.00 96.44 93 ARG A O 1
ATOM 683 N N . ILE A 1 94 ? -1.546 -8.654 -0.448 1.00 97.31 94 ILE A N 1
ATOM 684 C CA . ILE A 1 94 ? -1.433 -8.661 1.007 1.00 97.31 94 ILE A CA 1
ATOM 685 C C . ILE A 1 94 ? -2.493 -9.511 1.710 1.00 97.31 94 ILE A C 1
ATOM 687 O O . ILE A 1 94 ? -2.359 -9.751 2.903 1.00 97.31 94 ILE A O 1
ATOM 691 N N . GLY A 1 95 ? -3.498 -10.008 0.981 1.00 97.25 95 GLY A N 1
ATOM 692 C CA . GLY A 1 95 ? -4.626 -10.749 1.550 1.00 97.25 95 GLY A CA 1
ATOM 693 C C . GLY A 1 95 ? -5.654 -9.858 2.260 1.00 97.25 95 GLY A C 1
ATOM 694 O O . GLY A 1 95 ? -6.384 -10.343 3.119 1.00 97.25 95 GLY A O 1
ATOM 695 N N . ALA A 1 96 ? -5.705 -8.565 1.927 1.00 98.06 96 ALA A N 1
ATOM 696 C CA . ALA A 1 96 ? -6.663 -7.606 2.473 1.00 98.06 96 ALA A CA 1
ATOM 697 C C . ALA A 1 96 ? -7.861 -7.397 1.531 1.00 98.06 96 ALA A C 1
ATOM 699 O O . ALA A 1 96 ? -7.764 -7.579 0.315 1.00 98.06 96 ALA A O 1
ATOM 700 N N . SER A 1 97 ? -8.985 -6.960 2.100 1.00 97.75 97 SER A N 1
ATOM 701 C CA . SER A 1 97 ? -10.226 -6.643 1.375 1.00 97.75 97 SER A CA 1
ATOM 702 C C . SER A 1 97 ? -10.823 -5.305 1.847 1.00 97.75 97 SER A C 1
ATOM 704 O O . SER A 1 97 ? -11.920 -5.272 2.401 1.00 97.75 97 SER A O 1
ATOM 706 N N . PRO A 1 98 ? -10.098 -4.183 1.664 1.00 97.88 98 PRO A N 1
ATOM 707 C CA . PRO A 1 98 ? -10.543 -2.880 2.144 1.00 97.88 98 PRO A CA 1
ATOM 708 C C . PRO A 1 98 ? -11.808 -2.420 1.411 1.00 97.88 98 PRO A C 1
ATOM 710 O O . PRO A 1 98 ? -11.903 -2.527 0.187 1.00 97.88 98 PRO A O 1
ATOM 713 N N . ALA A 1 99 ? -12.753 -1.846 2.154 1.00 97.44 99 ALA A N 1
ATOM 714 C CA . ALA A 1 99 ? -13.962 -1.239 1.602 1.00 97.44 99 ALA A CA 1
ATOM 715 C C . ALA A 1 99 ? -13.663 0.085 0.877 1.00 97.44 99 ALA A C 1
ATOM 717 O O . ALA A 1 99 ? -14.394 0.473 -0.033 1.00 97.44 99 ALA A O 1
ATOM 718 N N . ARG A 1 100 ? -12.579 0.775 1.258 1.00 97.50 100 ARG A N 1
ATOM 719 C CA . ARG A 1 100 ? -12.130 2.020 0.623 1.00 97.50 100 ARG A CA 1
ATOM 720 C C . ARG A 1 100 ? -10.723 1.902 0.070 1.00 97.50 100 ARG A C 1
ATOM 722 O O . ARG A 1 100 ? -9.798 1.484 0.762 1.00 97.50 100 ARG A O 1
ATOM 729 N N . CYS A 1 101 ? -10.556 2.333 -1.172 1.00 97.56 101 CYS A N 1
ATOM 730 C CA . CYS A 1 101 ? -9.271 2.378 -1.852 1.00 97.56 101 CYS A CA 1
ATOM 731 C C . CYS A 1 101 ? -9.003 3.793 -2.366 1.00 97.56 101 CYS A C 1
ATOM 733 O O . CYS A 1 101 ? -9.833 4.357 -3.074 1.00 97.56 101 CYS A O 1
ATOM 735 N N . PHE A 1 102 ? -7.825 4.333 -2.064 1.00 97.00 102 PHE A N 1
ATOM 736 C CA . PHE A 1 102 ? -7.398 5.658 -2.499 1.00 97.00 102 PHE A CA 1
ATOM 737 C C . PHE A 1 102 ? -6.168 5.557 -3.403 1.00 97.00 102 PHE A C 1
ATOM 739 O O . PHE A 1 102 ? -5.220 4.824 -3.109 1.00 97.00 102 PHE A O 1
ATOM 746 N N . TYR A 1 103 ? -6.180 6.326 -4.492 1.00 96.06 103 TYR A N 1
ATOM 747 C CA . TYR A 1 103 ? -5.049 6.497 -5.404 1.00 96.06 103 TYR A CA 1
ATOM 748 C C . TYR A 1 103 ? -4.909 7.990 -5.751 1.00 96.06 103 TYR A C 1
ATOM 750 O O . TYR A 1 103 ? -5.463 8.434 -6.763 1.00 96.06 103 TYR A O 1
ATOM 758 N N . PRO A 1 104 ? -4.270 8.797 -4.877 1.00 94.69 104 PRO A N 1
ATOM 759 C CA . PRO A 1 104 ? -4.282 10.250 -4.985 1.00 94.69 104 PRO A CA 1
ATOM 760 C C . PRO A 1 104 ? -3.554 10.740 -6.243 1.00 94.69 104 PRO A C 1
ATOM 762 O O . PRO A 1 104 ? -2.888 9.983 -6.958 1.00 94.69 104 PRO A O 1
ATOM 765 N N . HIS A 1 105 ? -3.697 12.035 -6.520 1.00 91.50 105 HIS A N 1
ATOM 766 C CA . HIS A 1 105 ? -2.919 12.712 -7.554 1.00 91.50 105 HIS A CA 1
ATOM 767 C C . HIS A 1 105 ? -1.418 12.664 -7.240 1.00 91.50 105 HIS A C 1
ATOM 769 O O . HIS A 1 105 ? -1.012 12.399 -6.109 1.00 91.50 105 HIS A O 1
ATOM 775 N N . LEU A 1 106 ? -0.592 12.894 -8.261 1.00 89.38 106 LEU A N 1
ATOM 776 C CA . LEU A 1 106 ? 0.850 12.997 -8.076 1.00 89.38 106 LEU A CA 1
ATOM 777 C C . LEU A 1 106 ? 1.181 14.258 -7.262 1.00 89.38 106 LEU A C 1
ATOM 779 O O . LEU A 1 106 ? 0.636 15.328 -7.516 1.00 89.38 106 LEU A O 1
ATOM 783 N N . GLY A 1 107 ? 2.123 14.136 -6.331 1.00 90.12 107 GLY A N 1
ATOM 784 C CA . GLY A 1 107 ? 2.688 15.268 -5.603 1.00 90.12 107 GLY A CA 1
ATOM 785 C C . GLY A 1 107 ? 3.523 14.790 -4.425 1.00 90.12 107 GLY A C 1
ATOM 786 O O . GLY A 1 107 ? 3.134 13.835 -3.750 1.00 90.12 107 GLY A O 1
ATOM 787 N N . GLY A 1 108 ? 4.652 15.450 -4.154 1.00 92.62 108 GLY A N 1
ATOM 788 C CA . GLY A 1 108 ? 5.528 15.100 -3.026 1.00 92.62 108 GLY A CA 1
ATOM 789 C C . GLY A 1 108 ? 4.848 15.229 -1.656 1.00 92.62 108 GLY A C 1
ATOM 790 O O . GLY A 1 108 ? 5.234 14.560 -0.705 1.00 92.62 108 GLY A O 1
ATOM 791 N N . ASN A 1 109 ? 3.785 16.031 -1.569 1.00 95.69 109 ASN A N 1
ATOM 792 C CA . ASN A 1 109 ? 2.940 16.197 -0.386 1.00 95.69 109 ASN A CA 1
ATOM 793 C C . ASN A 1 109 ? 1.889 15.083 -0.209 1.00 95.69 109 ASN A C 1
ATOM 795 O O . ASN A 1 109 ? 1.294 14.978 0.863 1.00 95.69 109 ASN A O 1
ATOM 799 N N . SER A 1 110 ? 1.644 14.255 -1.230 1.00 96.44 110 SER A N 1
ATOM 800 C CA . SER A 1 110 ? 0.567 13.253 -1.224 1.00 96.44 110 SER A CA 1
ATOM 801 C C . SER A 1 110 ? 0.651 12.235 -0.081 1.00 96.44 110 SER A C 1
ATOM 803 O O . SER A 1 110 ? -0.402 11.925 0.474 1.00 96.44 110 SER A O 1
ATOM 805 N N . PRO A 1 111 ? 1.838 11.731 0.327 1.00 96.69 111 PRO A N 1
ATOM 806 C CA . PRO A 1 111 ? 1.951 10.855 1.493 1.00 96.69 111 PRO A CA 1
ATOM 807 C C . PRO A 1 111 ? 1.408 11.498 2.770 1.00 96.69 111 PRO A C 1
ATOM 809 O O . PRO A 1 111 ? 0.586 10.897 3.455 1.00 96.69 111 PRO A O 1
ATOM 812 N N . GLN A 1 112 ? 1.809 12.741 3.050 1.00 97.38 112 GLN A N 1
ATOM 813 C CA . GLN A 1 112 ? 1.378 13.448 4.254 1.00 97.38 112 GLN A CA 1
ATOM 814 C C . GLN A 1 112 ? -0.101 13.829 4.189 1.00 97.38 112 GLN A C 1
ATOM 816 O O . GLN A 1 112 ? -0.827 13.639 5.158 1.00 97.38 112 GLN A O 1
ATOM 821 N N . MET A 1 113 ? -0.565 14.318 3.036 1.00 97.88 113 MET A N 1
ATOM 822 C CA . MET A 1 113 ? -1.981 14.619 2.814 1.00 97.88 113 MET A CA 1
ATOM 823 C C . MET A 1 113 ? -2.850 13.383 3.073 1.00 97.88 113 MET A C 1
ATOM 825 O O . MET A 1 113 ? -3.853 13.460 3.776 1.00 97.88 113 MET A O 1
ATOM 829 N N . MET A 1 114 ? -2.454 12.232 2.528 1.00 98.12 114 MET A N 1
ATOM 830 C CA . MET A 1 114 ? -3.209 10.995 2.680 1.00 98.12 114 MET A CA 1
ATOM 831 C C . MET A 1 114 ? -3.167 10.462 4.113 1.00 98.12 114 MET A C 1
ATOM 833 O O . MET A 1 114 ? -4.176 9.968 4.607 1.00 98.12 114 MET A O 1
ATOM 837 N N . LEU A 1 115 ? -2.033 10.601 4.802 1.00 97.81 115 LEU A N 1
ATOM 838 C CA . LEU A 1 115 ? -1.937 10.280 6.222 1.00 97.81 115 LEU A CA 1
ATOM 839 C C . LEU A 1 115 ? -2.933 11.106 7.051 1.00 97.81 115 LEU A C 1
ATOM 841 O O . LEU A 1 115 ? -3.662 10.533 7.859 1.00 97.81 115 LEU A O 1
ATOM 845 N N . SER A 1 116 ? -3.005 12.421 6.817 1.00 98.25 116 SER A N 1
ATOM 846 C CA . SER A 1 116 ? -3.961 13.302 7.498 1.00 98.25 116 SER A CA 1
ATOM 847 C C . SER A 1 116 ? -5.412 12.901 7.217 1.00 98.25 116 SER A C 1
ATOM 849 O O . SER A 1 116 ? -6.190 12.754 8.155 1.00 98.25 116 SER A O 1
ATOM 851 N N . LEU A 1 117 ? -5.762 12.633 5.954 1.00 98.25 117 LEU A N 1
ATOM 852 C CA . LEU A 1 117 ? -7.116 12.207 5.573 1.00 98.25 117 LEU A CA 1
ATOM 853 C C . LEU A 1 117 ? -7.526 10.887 6.242 1.00 98.25 117 LEU A C 1
ATOM 855 O O . LEU A 1 117 ? -8.635 10.765 6.756 1.00 98.25 117 LEU A O 1
ATOM 859 N N . LEU A 1 118 ? -6.628 9.899 6.285 1.00 98.50 118 LEU A N 1
ATOM 860 C CA . LEU A 1 118 ? -6.901 8.623 6.954 1.00 98.50 118 LEU A CA 1
ATOM 861 C C . LEU A 1 118 ? -7.054 8.796 8.473 1.00 98.50 118 LEU A C 1
ATOM 863 O O . LEU A 1 118 ? -7.897 8.140 9.086 1.00 98.50 118 LEU A O 1
ATOM 867 N N . ALA A 1 119 ? -6.269 9.684 9.085 1.00 98.38 119 ALA A N 1
ATOM 868 C CA . ALA A 1 119 ? -6.389 10.011 10.503 1.00 98.38 119 ALA A CA 1
ATOM 869 C C . ALA A 1 119 ? -7.729 10.703 10.819 1.00 98.38 119 ALA A C 1
ATOM 871 O O . ALA A 1 119 ? -8.380 10.360 11.809 1.00 98.38 119 ALA A O 1
ATOM 872 N N . GLU A 1 120 ? -8.175 11.621 9.960 1.00 98.31 120 GLU A N 1
ATOM 873 C CA . GLU A 1 120 ? -9.496 12.253 10.045 1.00 98.31 120 GLU A CA 1
ATOM 874 C C . GLU A 1 120 ? -10.631 11.240 9.866 1.00 98.31 120 GLU A C 1
ATOM 876 O O . GLU A 1 120 ? -11.610 11.278 10.612 1.00 98.31 120 GLU A O 1
ATOM 881 N N . ASP A 1 121 ? -10.497 10.297 8.930 1.00 98.25 121 ASP A N 1
ATOM 882 C CA . ASP A 1 121 ? -11.464 9.213 8.745 1.00 98.25 121 ASP A CA 1
ATOM 883 C C . ASP A 1 121 ? -11.582 8.328 9.992 1.00 98.25 121 ASP A C 1
ATOM 885 O O . ASP A 1 121 ? -12.692 7.936 10.357 1.00 98.25 121 ASP A O 1
ATOM 889 N N . ILE A 1 122 ? -10.468 8.025 10.668 1.00 98.06 122 ILE A N 1
ATOM 890 C CA . ILE A 1 122 ? -10.482 7.273 11.933 1.00 98.06 122 ILE A CA 1
ATOM 891 C C . ILE A 1 122 ? -11.161 8.087 13.034 1.00 98.06 122 ILE A C 1
ATOM 893 O O . ILE A 1 122 ? -12.050 7.578 13.720 1.00 98.06 122 ILE A O 1
ATOM 897 N N . ARG A 1 123 ? -10.792 9.366 13.168 1.00 97.88 123 ARG A N 1
ATOM 898 C CA . ARG A 1 123 ? -11.379 10.272 14.161 1.00 97.88 123 ARG A CA 1
ATOM 899 C C . ARG A 1 123 ? -12.889 10.415 13.985 1.00 97.88 123 ARG A C 1
ATOM 901 O O . ARG A 1 123 ? -13.624 10.418 14.963 1.00 97.88 123 ARG A O 1
ATOM 908 N N . ALA A 1 124 ? -13.355 10.502 12.743 1.00 97.44 124 ALA A N 1
ATOM 909 C CA . ALA A 1 124 ? -14.769 10.621 12.410 1.00 97.44 124 ALA A CA 1
ATOM 910 C C . ALA A 1 124 ? -15.530 9.281 12.440 1.00 97.44 124 ALA A C 1
ATOM 912 O O . ALA A 1 124 ? -16.704 9.240 12.077 1.00 97.44 124 ALA A O 1
ATOM 913 N N . GLY A 1 125 ? -14.876 8.171 12.806 1.00 96.75 125 GLY A N 1
ATOM 914 C CA . GLY A 1 125 ? -15.490 6.841 12.841 1.00 96.75 125 GLY A CA 1
ATOM 915 C C . GLY A 1 125 ? -15.787 6.241 11.464 1.00 96.75 125 GLY A C 1
ATOM 916 O O . GLY A 1 125 ? -16.439 5.202 11.375 1.00 96.75 125 GLY A O 1
ATOM 917 N N . ARG A 1 126 ? -15.302 6.863 10.384 1.00 97.88 126 ARG A N 1
ATOM 918 C CA . ARG A 1 126 ? -15.438 6.352 9.017 1.00 97.88 126 ARG A CA 1
ATOM 919 C C . ARG A 1 126 ? -14.488 5.184 8.775 1.00 97.88 126 ARG A C 1
ATOM 921 O O . ARG A 1 126 ? -14.821 4.304 7.988 1.00 97.88 126 ARG A O 1
ATOM 928 N N . SER A 1 127 ? -13.314 5.178 9.403 1.00 98.00 127 SER A N 1
ATOM 929 C CA . SER A 1 127 ? -12.283 4.131 9.336 1.00 98.00 127 SER A CA 1
ATOM 930 C C . SER A 1 127 ? -11.986 3.582 10.726 1.00 98.00 127 SER A C 1
ATOM 932 O O . SER A 1 127 ? -12.114 4.289 11.724 1.00 98.00 127 SER A O 1
ATOM 934 N N . ARG A 1 128 ? -11.564 2.324 10.811 1.00 96.94 128 ARG A N 1
ATOM 935 C CA . ARG A 1 128 ? -11.019 1.717 12.031 1.00 96.94 128 ARG A CA 1
ATOM 936 C C . ARG A 1 128 ? -9.571 1.296 11.857 1.00 96.94 128 ARG A C 1
ATOM 938 O O . ARG A 1 128 ? -8.818 1.353 12.826 1.00 96.94 128 ARG A O 1
ATOM 945 N N . MET A 1 129 ? -9.175 0.891 10.656 1.00 97.94 129 MET A N 1
ATOM 946 C CA . MET A 1 129 ? -7.787 0.575 10.347 1.00 97.94 129 MET A CA 1
ATOM 947 C C . MET A 1 129 ? -7.483 0.887 8.889 1.00 97.94 129 MET A C 1
ATOM 949 O O . MET A 1 129 ? -8.120 0.376 7.966 1.00 97.94 129 MET A O 1
ATOM 953 N N . ALA A 1 130 ? -6.451 1.702 8.703 1.00 98.31 130 ALA A N 1
ATOM 954 C CA . ALA A 1 130 ? -5.984 2.116 7.398 1.00 98.31 130 ALA A CA 1
ATOM 955 C C . ALA A 1 130 ? -4.540 1.678 7.153 1.00 98.31 130 ALA A C 1
ATOM 957 O O . ALA A 1 130 ? -3.724 1.640 8.074 1.00 98.31 130 ALA A O 1
ATOM 958 N N . LEU A 1 131 ? -4.224 1.397 5.892 1.00 98.56 131 LEU A N 1
ATOM 959 C CA . LEU A 1 131 ? -2.870 1.156 5.413 1.00 98.56 131 LEU A CA 1
ATOM 960 C C . LEU A 1 131 ? -2.525 2.188 4.333 1.00 98.56 131 LEU A C 1
ATOM 962 O O . LEU A 1 131 ? -3.276 2.365 3.375 1.00 98.56 131 LEU A O 1
ATOM 966 N N . LEU A 1 132 ? -1.374 2.841 4.477 1.00 98.44 132 LEU A N 1
ATOM 967 C CA . LEU A 1 132 ? -0.795 3.746 3.487 1.00 98.44 132 LEU A CA 1
ATOM 968 C C . LEU A 1 132 ? 0.501 3.134 2.954 1.00 98.44 132 LEU A C 1
ATOM 970 O O . LEU A 1 132 ? 1.388 2.791 3.732 1.00 98.44 132 LEU A O 1
ATOM 974 N N . VAL A 1 133 ? 0.618 3.002 1.635 1.00 98.06 133 VAL A N 1
ATOM 975 C CA . VAL A 1 133 ? 1.810 2.452 0.971 1.00 98.06 133 VAL A CA 1
ATOM 976 C C . VAL A 1 133 ? 2.220 3.322 -0.206 1.00 98.06 133 VAL A C 1
ATOM 978 O O . VAL A 1 133 ? 1.390 3.979 -0.825 1.00 98.06 133 VAL A O 1
ATOM 981 N N . GLY A 1 134 ? 3.500 3.310 -0.551 1.00 95.88 134 GLY A N 1
ATOM 982 C CA . GLY A 1 134 ? 4.043 4.059 -1.678 1.00 95.88 134 GLY A CA 1
ATOM 983 C C . GLY A 1 134 ? 5.467 3.620 -1.983 1.00 95.88 134 GLY A C 1
ATOM 984 O O . GLY A 1 134 ? 6.115 2.988 -1.148 1.00 95.88 134 GLY A O 1
ATOM 985 N N . GLY A 1 135 ? 5.950 3.939 -3.178 1.00 93.75 135 GLY A N 1
ATOM 986 C CA . GLY A 1 135 ? 7.325 3.656 -3.571 1.00 93.75 135 GLY A CA 1
ATOM 987 C C . GLY A 1 135 ? 7.507 3.615 -5.080 1.00 93.75 135 GLY A C 1
ATOM 988 O O . GLY A 1 135 ? 6.541 3.648 -5.838 1.00 93.75 135 GLY A O 1
ATOM 989 N N . GLU A 1 136 ? 8.766 3.50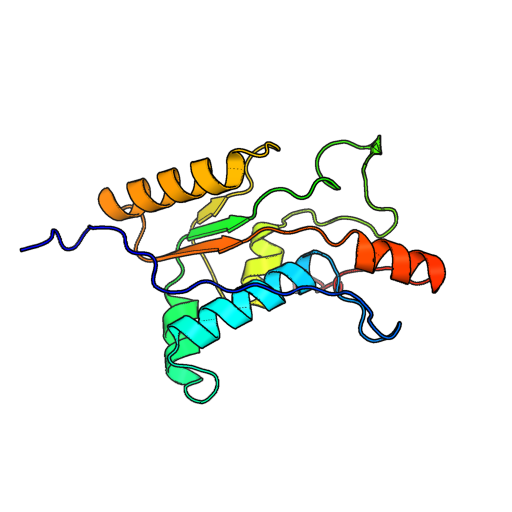9 -5.498 1.00 92.31 136 GLU A N 1
ATOM 990 C CA . GLU A 1 136 ? 9.152 3.498 -6.904 1.00 92.31 136 GLU A CA 1
ATOM 991 C C . GLU A 1 136 ? 10.026 2.291 -7.229 1.00 92.31 136 GLU A C 1
ATOM 993 O O . GLU A 1 136 ? 10.968 1.963 -6.506 1.00 92.31 136 GLU A O 1
ATOM 998 N N . ALA A 1 137 ? 9.748 1.655 -8.365 1.00 90.69 137 ALA A N 1
ATOM 999 C CA . ALA A 1 137 ? 10.475 0.479 -8.841 1.00 90.69 137 ALA A CA 1
ATOM 1000 C C . ALA A 1 137 ? 11.468 0.816 -9.966 1.00 90.69 137 ALA A C 1
ATOM 1002 O O . ALA A 1 137 ? 11.717 -0.005 -10.846 1.00 90.69 137 ALA A O 1
ATOM 1003 N N . ILE A 1 138 ? 12.049 2.022 -9.948 1.00 89.88 138 ILE A N 1
ATOM 1004 C CA . ILE A 1 138 ? 12.958 2.516 -10.999 1.00 89.88 138 ILE A CA 1
ATOM 1005 C C . ILE A 1 138 ? 14.182 1.604 -11.147 1.00 89.88 138 ILE A C 1
ATOM 1007 O O . ILE A 1 138 ? 14.543 1.213 -12.258 1.00 89.88 138 ILE A O 1
ATOM 1011 N N . ARG A 1 139 ? 14.812 1.216 -10.028 1.00 90.12 139 ARG A N 1
ATOM 1012 C CA . ARG A 1 139 ? 15.979 0.319 -10.048 1.00 90.12 139 ARG A CA 1
ATOM 1013 C C . ARG A 1 139 ? 15.616 -1.056 -10.600 1.00 90.12 139 ARG A C 1
ATOM 1015 O O . ARG A 1 139 ? 16.327 -1.566 -11.462 1.00 90.12 139 ARG A O 1
ATOM 1022 N N . THR A 1 140 ? 14.497 -1.620 -10.158 1.00 88.50 140 THR A N 1
ATOM 1023 C CA . THR A 1 140 ? 14.004 -2.911 -10.644 1.00 88.50 140 THR A CA 1
ATOM 1024 C C . THR A 1 140 ? 13.676 -2.866 -12.137 1.00 88.50 140 THR A C 1
ATOM 1026 O O . THR A 1 140 ? 14.065 -3.769 -12.871 1.00 88.50 140 THR A O 1
ATOM 1029 N N . ALA A 1 141 ? 13.053 -1.784 -12.616 1.00 88.50 141 ALA A N 1
ATOM 1030 C CA . ALA A 1 141 ? 12.793 -1.558 -14.037 1.00 88.50 141 ALA A CA 1
ATOM 1031 C C . ALA A 1 141 ? 14.088 -1.457 -14.852 1.00 88.50 141 ALA A C 1
ATOM 1033 O O . ALA A 1 141 ? 14.187 -2.057 -15.918 1.00 88.50 141 ALA A O 1
ATOM 1034 N N . SER A 1 142 ? 15.102 -0.759 -14.331 1.00 89.00 142 SER A N 1
ATOM 1035 C CA . SER A 1 142 ? 16.424 -0.673 -14.961 1.00 89.00 142 SER A CA 1
ATOM 1036 C C . SER A 1 142 ? 17.099 -2.045 -15.073 1.00 89.00 142 SER A C 1
ATOM 1038 O O . SER A 1 142 ? 17.623 -2.384 -16.134 1.00 89.00 142 SER A O 1
ATOM 1040 N N . LEU A 1 143 ? 17.059 -2.853 -14.009 1.00 88.88 143 LEU A N 1
ATOM 1041 C CA . LEU A 1 143 ? 17.604 -4.214 -14.008 1.00 88.88 143 LEU A CA 1
ATOM 1042 C C . LEU A 1 143 ? 16.859 -5.129 -14.989 1.00 88.88 143 LEU A C 1
ATOM 1044 O O . LEU A 1 143 ? 17.503 -5.833 -15.762 1.00 88.88 143 LEU A O 1
ATOM 1048 N N . ALA A 1 144 ? 15.527 -5.064 -15.021 1.00 88.38 144 ALA A N 1
ATOM 1049 C CA . ALA A 1 144 ? 14.710 -5.839 -15.953 1.00 88.38 144 ALA A CA 1
ATOM 1050 C C . ALA A 1 144 ? 15.015 -5.492 -17.414 1.00 88.38 144 ALA A C 1
ATOM 1052 O O . ALA A 1 144 ? 15.205 -6.390 -18.231 1.00 88.38 144 ALA A O 1
ATOM 1053 N N . THR A 1 145 ? 15.145 -4.199 -17.733 1.00 89.12 145 THR A N 1
ATOM 1054 C CA . THR A 1 145 ? 15.530 -3.750 -19.077 1.00 89.12 145 THR A CA 1
ATOM 1055 C C . THR A 1 145 ? 16.905 -4.287 -19.473 1.00 89.12 145 THR A C 1
ATOM 1057 O O . THR A 1 145 ? 17.058 -4.793 -20.580 1.00 89.12 145 THR A O 1
ATOM 1060 N N . LYS A 1 146 ? 17.897 -4.244 -18.570 1.00 87.94 146 LYS A N 1
ATOM 1061 C CA . LYS A 1 146 ? 19.236 -4.806 -18.832 1.00 87.94 146 LYS A CA 1
ATOM 1062 C C . LYS A 1 146 ? 19.214 -6.320 -19.045 1.00 87.94 146 LYS A C 1
ATOM 1064 O O . LYS A 1 146 ? 19.992 -6.825 -19.844 1.00 87.94 146 LYS A O 1
ATOM 1069 N N . ALA A 1 147 ? 18.335 -7.027 -18.342 1.00 86.56 147 ALA A N 1
ATOM 1070 C CA . ALA A 1 147 ? 18.178 -8.473 -18.452 1.00 86.56 147 ALA A CA 1
ATOM 1071 C C . ALA A 1 147 ? 17.266 -8.913 -19.616 1.00 86.56 147 ALA A C 1
ATOM 1073 O O . ALA A 1 147 ? 17.067 -10.111 -19.799 1.00 86.56 147 ALA A O 1
ATOM 1074 N N . GLY A 1 148 ? 16.673 -7.981 -20.376 1.00 84.38 148 GLY A N 1
ATOM 1075 C CA . GLY A 1 148 ? 15.711 -8.305 -21.436 1.00 84.38 148 GLY A CA 1
ATOM 1076 C C . GLY A 1 148 ? 14.398 -8.913 -20.922 1.00 84.38 148 GLY A C 1
ATOM 1077 O O . GLY A 1 148 ? 13.718 -9.629 -21.654 1.00 84.38 148 GLY A O 1
ATOM 1078 N N . GLN A 1 149 ? 14.037 -8.657 -19.662 1.00 81.44 149 GLN A N 1
ATOM 1079 C CA . GLN A 1 149 ? 12.852 -9.215 -19.009 1.00 81.44 149 GLN A CA 1
ATOM 1080 C C . GLN A 1 149 ? 11.727 -8.185 -18.884 1.00 81.44 149 GLN A C 1
ATOM 1082 O O . GLN A 1 149 ? 11.975 -6.982 -18.831 1.00 81.44 149 GLN A O 1
ATOM 1087 N N . ARG A 1 150 ? 10.477 -8.658 -18.779 1.00 78.00 150 ARG A N 1
ATOM 1088 C CA . ARG A 1 150 ? 9.312 -7.811 -18.476 1.00 78.00 150 ARG A CA 1
ATOM 1089 C C . ARG A 1 150 ? 8.895 -7.956 -17.017 1.00 78.00 150 ARG A C 1
ATOM 1091 O O . ARG A 1 150 ? 8.639 -9.065 -16.558 1.00 78.00 150 ARG A O 1
ATOM 1098 N N . LEU A 1 151 ? 8.688 -6.830 -16.336 1.00 74.75 151 LEU A N 1
ATOM 1099 C CA . LEU A 1 151 ? 8.069 -6.780 -15.004 1.00 74.75 151 LEU A CA 1
ATOM 1100 C C . LEU A 1 151 ? 6.540 -6.888 -15.094 1.00 74.75 151 LEU A C 1
ATOM 1102 O O . LEU A 1 151 ? 5.813 -5.994 -14.664 1.00 74.75 151 LEU A O 1
ATOM 1106 N N . ILE A 1 152 ? 6.023 -7.969 -15.680 1.00 62.91 152 ILE A N 1
ATOM 1107 C CA . ILE A 1 152 ? 4.579 -8.212 -15.647 1.00 62.91 152 ILE A CA 1
ATOM 1108 C C . ILE A 1 152 ? 4.260 -8.743 -14.252 1.00 62.91 152 ILE A C 1
ATOM 1110 O O . ILE A 1 152 ? 4.573 -9.892 -13.941 1.00 62.91 152 ILE A O 1
ATOM 1114 N N . GLY A 1 153 ? 3.628 -7.930 -13.401 1.00 54.59 153 GLY A N 1
ATOM 1115 C CA . GLY A 1 153 ? 3.017 -8.454 -12.180 1.00 54.59 1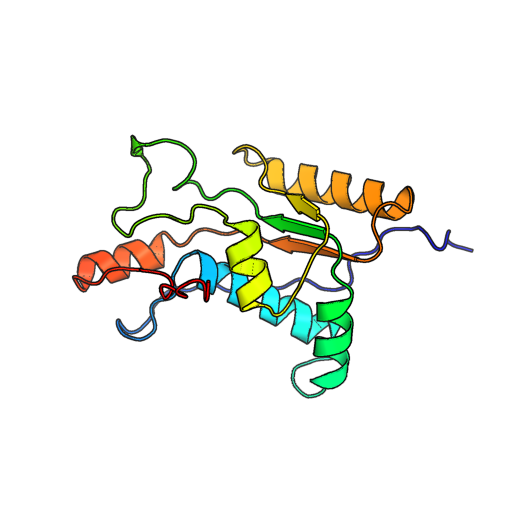53 GLY A CA 1
ATOM 1116 C C . GLY A 1 153 ? 2.103 -9.605 -12.594 1.00 54.59 153 GLY A C 1
ATOM 1117 O O . GLY A 1 153 ? 1.251 -9.377 -13.452 1.00 54.59 153 GLY A O 1
ATOM 1118 N N . ARG 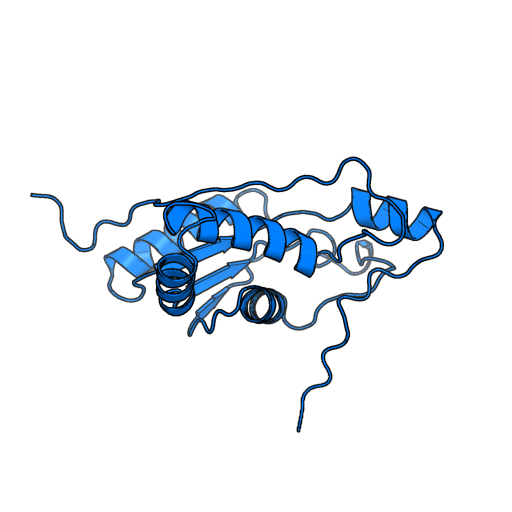A 1 154 ? 2.344 -10.828 -12.083 1.00 41.25 154 ARG A N 1
ATOM 1119 C CA . ARG A 1 154 ? 1.667 -12.068 -12.523 1.00 41.25 154 ARG A CA 1
ATOM 1120 C C . ARG A 1 154 ? 0.230 -11.755 -12.942 1.00 41.25 154 ARG A C 1
ATOM 1122 O O . ARG A 1 154 ? -0.544 -11.274 -12.113 1.00 41.25 154 ARG A O 1
ATOM 1129 N N . LYS A 1 155 ? -0.111 -11.975 -14.221 1.00 34.28 155 LYS A N 1
ATOM 1130 C CA . LYS A 1 155 ? -1.494 -11.891 -14.711 1.00 34.28 155 LYS A CA 1
ATOM 1131 C C . LYS A 1 155 ? -2.308 -12.879 -13.879 1.00 34.28 155 LYS A C 1
ATOM 1133 O O . LYS A 1 155 ? -2.321 -14.069 -14.169 1.00 34.28 155 LYS A O 1
ATOM 1138 N N . ILE A 1 156 ? -2.959 -12.402 -12.827 1.00 40.47 156 ILE A N 1
ATOM 1139 C CA . ILE A 1 156 ? -4.006 -13.171 -12.175 1.00 40.47 156 ILE A CA 1
ATOM 1140 C C . ILE A 1 156 ? -5.201 -13.013 -13.106 1.00 40.47 156 ILE A C 1
ATOM 1142 O O . ILE A 1 156 ? -5.820 -11.947 -13.149 1.00 40.47 156 ILE A O 1
ATOM 1146 N N . MET A 1 157 ? -5.445 -14.034 -13.934 1.00 30.73 157 MET A N 1
ATOM 1147 C CA . MET A 1 157 ? -6.699 -14.148 -14.674 1.00 30.73 157 MET A CA 1
ATOM 1148 C C . MET A 1 157 ? -7.836 -14.009 -13.666 1.00 30.73 157 MET A C 1
ATOM 1150 O O . MET A 1 157 ? -7.848 -14.687 -12.640 1.00 30.73 157 MET A O 1
ATOM 1154 N N . MET A 1 158 ? -8.769 -13.100 -13.939 1.00 31.30 158 MET A N 1
ATOM 1155 C CA . MET A 1 158 ? -10.031 -13.109 -13.217 1.00 31.30 158 MET A CA 1
ATOM 1156 C C . MET A 1 158 ? -10.718 -14.433 -13.543 1.00 31.30 158 MET A C 1
ATOM 1158 O O . MET A 1 158 ? -10.980 -14.703 -14.715 1.00 31.30 158 MET A O 1
ATOM 1162 N N . ALA A 1 159 ? -10.975 -15.257 -12.526 1.00 36.12 159 ALA A N 1
ATOM 1163 C CA . ALA A 1 159 ? -12.039 -16.239 -12.639 1.00 36.12 159 ALA A CA 1
ATOM 1164 C C . ALA A 1 159 ? -13.322 -15.436 -12.888 1.00 36.12 159 ALA A C 1
ATOM 1166 O O . ALA A 1 159 ? -13.648 -14.543 -12.101 1.00 36.12 159 ALA A O 1
ATOM 1167 N N . ARG A 1 160 ? -13.921 -15.658 -14.060 1.00 37.50 160 ARG A N 1
ATOM 1168 C CA . ARG A 1 160 ? -15.272 -15.194 -14.372 1.00 37.50 160 ARG A CA 1
ATOM 1169 C C . ARG A 1 160 ? -16.272 -15.931 -13.498 1.00 37.50 160 ARG A C 1
ATOM 1171 O O . ARG A 1 160 ? -16.008 -17.122 -13.221 1.00 37.50 160 ARG A O 1
#

InterPro domains:
  IPR016039 Thiolase-like [G3DSA:3.40.47.10] (1-160)
  IPR016039 Thiolase-like [SSF53901] (24-144)

Radius of gyration: 16.54 Å; chains: 1; bounding box: 36×32×51 Å

Foldseek 3Di:
DDDPLQDDDQFFFADDPPDDDLVGQAFPLRRQLVRVLVRLQSSQVHDVRVPSSLVLQAQAQAEEEEDEPLPQDPVSPQPLDDDPQSRVSSNVSNVHDHVYYHYDHDDPCVQVVVVVVVSVCSSVVVGVDYDYTYDYSVSSSVSCVVVVHHNDPPPPPPPD

Secondary structure (DSSP, 8-state):
---TT------------S---GGGPPPHHHHHHHHHHHHHHHHTTSTT-HHHHHHHHHH--EEEEPPPGGGS-GGG--TT---TTHHHHHHHHHT---SEEE-PPS-TTHHHHHHHHHHHHHHTTS-S-EEEE----HHHHHHHHHTT--------PPP-

pLDDT: mean 89.91, std 13.47, range [30.73, 98.62]

Sequence (160 aa):
MLDPSTPILISCAQHTVRDAAPDALLSPQDLLAHAAQKALIDAGGGAGDTQRKLKITQKIDSLAVIRSFADSAPQFASPHGGCSHYPLAIARRIGASPARCFYPHLGGNSPQMMLSLLAEDIRAGRSRMALLVGGEAIRTASLATKAGQRLIGRKIMMAR

Organism: NCBI:txid1236968